Protein AF-A0A947C2H4-F1 (afdb_monomer_lite)

Radius of gyration: 16.02 Å; chains: 1; bounding b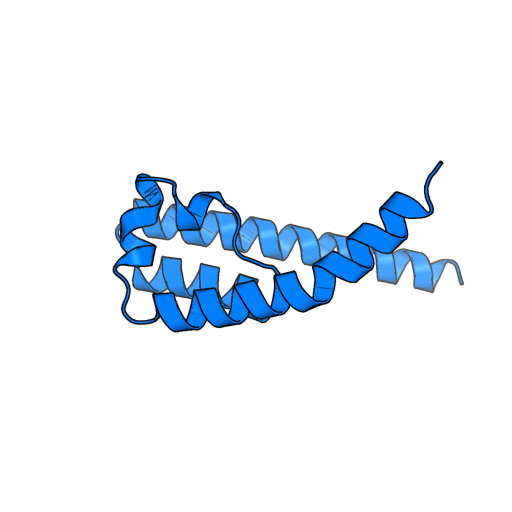ox: 42×31×43 Å

Foldseek 3Di:
DVVVVVVVVVVVVVVVVLLVVLQVQLVVCLVVVNNVSSVVSLLVNLVVLAADDPCCVDPPSNVSLVVDPCNVVNNVSRVVSCVVCVVVVVVVVVPPD

pLDDT: mean 87.15, std 9.96, range [51.5, 97.75]

Secondary structure (DSSP, 8-state):
-HHHHHHHHHHHHHHHHHHHHHHHHHHHHHTTT-HHHHHHHHHHHHTTT-PPPHHHHH-GGGHHHHHSTTHHHH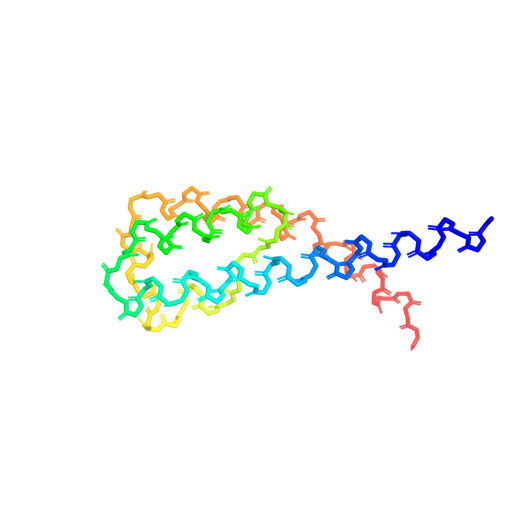HHHHHHHHHHHHHHHHHHHHS--

Sequence (97 aa):
LQELEVNLNKQIAEGFASIEHKASLGYLALLKDDIETAFTHLDSIVNRGIPLSRYYYWHWEAEPFRQHPKWPELVKKSDKIVAREKPVYLSLVAETP

Structure (mmCIF, N/CA/C/O backbone):
data_AF-A0A947C2H4-F1
#
_entry.id   AF-A0A947C2H4-F1
#
loop_
_atom_site.group_PDB
_atom_site.id
_atom_site.type_symbol
_atom_site.label_atom_id
_atom_site.label_alt_id
_atom_site.label_comp_id
_atom_site.label_asym_id
_atom_site.label_entity_id
_atom_site.label_seq_id
_atom_site.pdbx_PDB_ins_code
_atom_site.Cartn_x
_atom_site.Cartn_y
_atom_site.Cartn_z
_atom_site.occupancy
_atom_site.B_iso_or_equiv
_atom_site.auth_seq_id
_atom_site.auth_comp_id
_atom_site.auth_asym_id
_atom_site.auth_atom_id
_atom_site.pdbx_PDB_model_num
ATOM 1 N N . LEU A 1 1 ? 26.201 -18.535 -13.748 1.00 66.69 1 LEU A N 1
ATOM 2 C CA . LEU A 1 1 ? 25.243 -17.612 -14.405 1.00 66.69 1 LEU A CA 1
ATOM 3 C C . LEU A 1 1 ? 23.817 -18.166 -14.342 1.00 66.69 1 LEU A C 1
ATOM 5 O O . LEU A 1 1 ? 22.980 -17.496 -13.763 1.00 66.69 1 LEU A O 1
ATOM 9 N N . GLN A 1 2 ? 23.568 -19.408 -14.776 1.00 73.81 2 GLN A N 1
ATOM 10 C CA . GLN A 1 2 ? 22.247 -20.065 -14.689 1.00 73.81 2 GLN A CA 1
ATOM 11 C C . GLN A 1 2 ? 21.657 -20.164 -13.262 1.00 73.81 2 GLN A C 1
ATOM 13 O O . GLN A 1 2 ? 20.492 -19.850 -13.057 1.00 73.81 2 GLN A O 1
ATOM 18 N N . GLU A 1 3 ? 22.452 -20.526 -12.247 1.00 77.00 3 GLU A N 1
ATOM 19 C CA . GLU A 1 3 ? 21.973 -20.584 -10.847 1.00 77.00 3 GLU A CA 1
ATOM 20 C C . GLU A 1 3 ? 21.597 -19.211 -10.266 1.00 77.00 3 GLU A C 1
ATOM 22 O O . GLU A 1 3 ? 20.681 -19.104 -9.453 1.00 77.00 3 GLU A O 1
ATOM 27 N N . LEU A 1 4 ? 22.289 -18.151 -10.692 1.00 72.12 4 LEU A N 1
ATOM 28 C CA . LEU A 1 4 ? 22.005 -16.776 -10.273 1.00 72.12 4 LEU A CA 1
ATOM 29 C C . LEU A 1 4 ? 20.661 -16.298 -10.834 1.00 72.12 4 LEU A C 1
ATOM 31 O O . LEU A 1 4 ? 19.884 -15.676 -10.118 1.00 72.12 4 LEU A O 1
ATOM 35 N N . GLU A 1 5 ? 20.371 -16.644 -12.086 1.00 72.75 5 GLU A N 1
ATOM 36 C CA . GLU A 1 5 ? 19.113 -16.322 -12.758 1.00 72.75 5 GLU A CA 1
ATOM 37 C C . GLU A 1 5 ? 17.923 -17.081 -12.149 1.00 72.75 5 GLU A C 1
ATOM 39 O O . GLU A 1 5 ? 16.884 -16.487 -11.864 1.00 72.75 5 GLU A O 1
ATOM 44 N N . VAL A 1 6 ? 18.092 -18.374 -11.844 1.00 79.25 6 VAL A N 1
ATOM 45 C CA . VAL A 1 6 ? 17.070 -19.180 -11.151 1.00 79.25 6 VAL A CA 1
ATOM 46 C C . VAL A 1 6 ? 16.780 -18.628 -9.752 1.00 79.25 6 VAL A C 1
ATOM 48 O O . VAL A 1 6 ? 15.615 -18.495 -9.373 1.00 79.25 6 VAL A O 1
ATOM 51 N N . ASN A 1 7 ? 17.816 -18.261 -8.993 1.00 78.75 7 ASN A N 1
ATOM 52 C CA . ASN A 1 7 ? 17.643 -17.674 -7.664 1.00 78.75 7 ASN A CA 1
ATOM 53 C C . ASN A 1 7 ? 16.956 -16.306 -7.718 1.00 78.75 7 ASN A C 1
ATOM 55 O O . ASN A 1 7 ? 16.096 -16.031 -6.882 1.00 78.75 7 ASN A O 1
ATOM 59 N N . LEU A 1 8 ? 17.284 -15.473 -8.709 1.00 69.19 8 LEU A N 1
ATOM 60 C CA . LEU A 1 8 ? 16.633 -14.181 -8.905 1.00 69.19 8 LEU A CA 1
ATOM 61 C C . LEU A 1 8 ? 15.148 -14.352 -9.258 1.00 69.19 8 LEU A C 1
ATOM 63 O O . LEU A 1 8 ? 14.294 -13.741 -8.621 1.00 69.19 8 LEU A O 1
ATOM 67 N N . ASN A 1 9 ? 14.824 -15.240 -10.199 1.00 74.62 9 ASN A N 1
ATOM 68 C CA . ASN A 1 9 ? 13.442 -15.518 -10.596 1.00 74.62 9 ASN A CA 1
ATOM 69 C C . ASN A 1 9 ? 12.604 -16.076 -9.437 1.00 74.62 9 ASN A C 1
ATOM 71 O O . ASN A 1 9 ? 11.445 -15.696 -9.270 1.00 74.62 9 ASN A O 1
ATOM 75 N N . LYS A 1 10 ? 13.198 -16.930 -8.595 1.00 74.81 10 LYS A N 1
ATOM 76 C CA . LYS A 1 10 ? 12.548 -17.441 -7.384 1.00 74.81 10 LYS A CA 1
ATOM 77 C C . LYS A 1 10 ? 12.258 -16.324 -6.379 1.00 74.81 10 LYS A C 1
ATOM 79 O O . LYS A 1 10 ? 11.136 -16.232 -5.895 1.00 74.81 10 LYS A O 1
ATOM 84 N N . GLN A 1 11 ? 13.229 -15.450 -6.112 1.00 71.06 11 GLN A N 1
ATOM 85 C CA . GLN A 1 11 ? 13.040 -14.308 -5.210 1.00 71.06 11 GLN A CA 1
ATOM 86 C C . GLN A 1 11 ? 11.972 -13.336 -5.727 1.00 71.06 11 GLN A C 1
ATOM 88 O O . GLN A 1 11 ? 11.168 -12.829 -4.946 1.00 71.06 11 GLN A O 1
ATOM 93 N N . ILE A 1 12 ? 11.926 -13.111 -7.043 1.00 72.31 12 ILE A N 1
ATOM 94 C CA . ILE A 1 12 ? 10.891 -12.298 -7.689 1.00 72.31 12 ILE A CA 1
ATOM 95 C C . ILE A 1 12 ? 9.507 -12.937 -7.488 1.00 72.31 12 ILE A C 1
ATOM 97 O O . ILE A 1 12 ? 8.585 -12.263 -7.028 1.00 72.31 12 ILE A O 1
ATOM 101 N N . ALA A 1 13 ? 9.361 -14.236 -7.765 1.00 70.19 13 ALA A N 1
ATOM 102 C CA . ALA A 1 13 ? 8.097 -14.956 -7.604 1.00 70.19 13 ALA A CA 1
ATOM 103 C C . ALA A 1 13 ? 7.610 -14.985 -6.142 1.00 70.19 13 ALA A C 1
ATOM 105 O O . ALA A 1 13 ? 6.438 -14.722 -5.870 1.00 70.19 13 ALA A O 1
ATOM 106 N N . GLU A 1 14 ? 8.508 -15.245 -5.189 1.00 73.56 14 GLU A N 1
ATOM 107 C CA . GLU A 1 14 ? 8.207 -15.205 -3.751 1.00 73.56 14 GLU A CA 1
ATOM 108 C C . GLU A 1 14 ? 7.806 -13.795 -3.295 1.00 73.56 14 GLU A C 1
ATOM 110 O O . GLU A 1 14 ? 6.884 -13.631 -2.489 1.00 73.56 14 GLU A O 1
ATOM 115 N N . GLY A 1 15 ? 8.455 -12.770 -3.853 1.00 72.06 15 GLY A N 1
ATOM 116 C CA . GLY A 1 15 ? 8.089 -11.372 -3.668 1.00 72.06 15 GLY A CA 1
ATOM 117 C C . GLY A 1 15 ? 6.641 -11.107 -4.078 1.00 72.06 15 GLY A C 1
ATOM 118 O O . GLY A 1 15 ? 5.856 -10.650 -3.244 1.00 72.06 15 GLY A O 1
ATOM 119 N N . PHE A 1 16 ? 6.274 -11.452 -5.318 1.00 72.50 16 PHE A N 1
ATOM 120 C CA . PHE A 1 16 ? 4.918 -11.279 -5.858 1.00 72.50 16 PHE A CA 1
ATOM 121 C C . PHE A 1 16 ? 3.854 -12.024 -5.051 1.00 72.50 16 PHE A C 1
ATOM 123 O O . PHE A 1 16 ? 2.885 -11.405 -4.608 1.00 72.50 16 PHE A O 1
ATOM 130 N N . ALA A 1 17 ? 4.078 -13.304 -4.747 1.00 72.81 17 ALA A N 1
ATOM 131 C CA . ALA A 1 17 ? 3.150 -14.088 -3.933 1.00 72.81 17 ALA A CA 1
ATOM 132 C C . ALA A 1 17 ? 2.931 -13.460 -2.543 1.00 72.81 17 ALA A C 1
ATOM 134 O O . ALA A 1 17 ? 1.813 -13.410 -2.029 1.00 72.81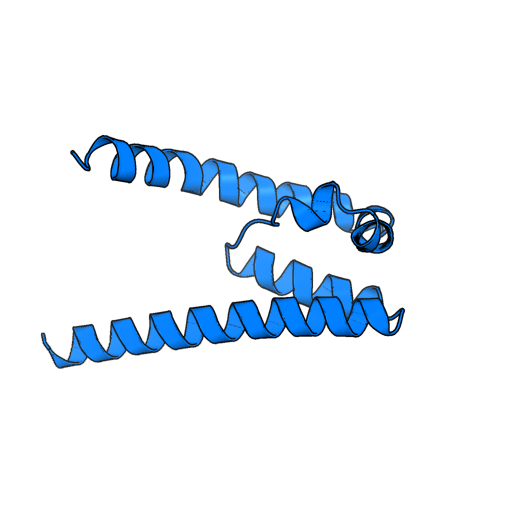 17 ALA A O 1
ATOM 135 N N . SER A 1 18 ? 3.988 -12.913 -1.933 1.00 79.50 18 SER A N 1
ATOM 136 C CA . SER A 1 18 ? 3.898 -12.252 -0.628 1.00 79.50 18 SER A CA 1
ATOM 137 C C . SER A 1 18 ? 3.085 -10.949 -0.667 1.00 79.50 18 SER A C 1
ATOM 139 O O . SER A 1 18 ? 2.470 -10.577 0.334 1.00 79.50 18 SER A O 1
ATOM 141 N N . ILE A 1 19 ? 3.074 -10.244 -1.798 1.00 79.25 19 ILE A N 1
ATOM 142 C CA . ILE A 1 19 ? 2.314 -9.002 -1.994 1.00 79.25 19 ILE A CA 1
ATOM 143 C C . ILE A 1 19 ? 0.829 -9.315 -2.161 1.00 79.25 19 ILE A C 1
ATOM 145 O O . ILE A 1 19 ? 0.003 -8.745 -1.448 1.00 79.25 19 ILE A O 1
ATOM 149 N N . GLU A 1 20 ? 0.498 -10.248 -3.055 1.00 77.81 20 GLU A N 1
ATOM 150 C CA . GLU A 1 20 ? -0.880 -10.692 -3.299 1.00 77.81 20 GLU A CA 1
ATOM 151 C C . GLU A 1 20 ? -1.516 -11.256 -2.028 1.00 77.81 20 GLU A C 1
ATOM 153 O O . GLU A 1 20 ? -2.660 -10.937 -1.691 1.00 77.81 20 GLU A O 1
ATOM 158 N N . HIS A 1 21 ? -0.740 -12.026 -1.261 1.00 79.31 21 HIS A N 1
ATOM 159 C CA . HIS A 1 21 ? -1.169 -12.536 0.031 1.00 79.31 21 HIS A CA 1
ATOM 160 C C . HIS A 1 21 ? -1.512 -11.404 1.006 1.00 79.31 21 HIS A C 1
ATOM 162 O O . HIS A 1 21 ? -2.574 -11.424 1.622 1.00 79.31 21 HIS A O 1
ATOM 168 N N . LYS A 1 22 ? -0.665 -10.371 1.119 1.00 81.50 22 LYS A N 1
ATOM 169 C CA . LYS A 1 22 ? -0.944 -9.223 1.999 1.00 81.50 22 LYS A CA 1
ATOM 170 C C . LYS A 1 22 ? -2.150 -8.410 1.546 1.00 81.50 22 LYS A C 1
ATOM 172 O O . LYS A 1 22 ? -2.914 -7.970 2.399 1.00 81.50 22 LYS A O 1
ATOM 177 N N . ALA A 1 23 ? -2.342 -8.229 0.241 1.00 81.19 23 ALA A N 1
ATOM 178 C CA . ALA A 1 23 ? -3.507 -7.515 -0.276 1.00 81.19 23 ALA A CA 1
ATOM 179 C C . ALA A 1 23 ? -4.795 -8.277 0.069 1.00 81.19 23 ALA A C 1
ATOM 181 O O . ALA A 1 23 ? -5.762 -7.682 0.545 1.00 81.19 23 ALA A O 1
ATOM 182 N N . SER A 1 24 ? -4.757 -9.606 -0.072 1.00 84.12 24 SER A N 1
ATOM 183 C CA . SER A 1 24 ? -5.856 -10.503 0.294 1.00 84.12 24 SER A CA 1
ATOM 184 C C . SER A 1 24 ? -6.144 -10.478 1.797 1.00 84.12 24 SER A C 1
ATOM 186 O O . SER A 1 24 ? -7.298 -10.350 2.191 1.00 84.12 24 SER A O 1
ATOM 188 N N . LEU A 1 25 ? -5.114 -10.534 2.649 1.00 86.31 25 LEU A N 1
ATOM 189 C CA . LEU A 1 25 ? -5.277 -10.426 4.104 1.00 86.31 25 LEU A CA 1
ATOM 190 C C . LEU A 1 25 ? -5.849 -9.069 4.525 1.00 86.31 25 LEU A C 1
ATOM 192 O O . LEU A 1 25 ? -6.731 -9.020 5.377 1.00 86.31 25 LEU A O 1
ATOM 196 N N . GLY A 1 26 ? -5.396 -7.977 3.902 1.00 87.31 26 GLY A N 1
ATOM 197 C CA . GLY A 1 26 ? -5.944 -6.645 4.148 1.00 87.31 26 GLY A CA 1
ATOM 198 C C . GLY A 1 26 ? -7.430 -6.551 3.798 1.00 87.31 26 GLY A C 1
ATOM 199 O O . GLY A 1 26 ? -8.213 -6.010 4.573 1.00 87.31 26 GLY A O 1
ATOM 200 N N . TYR A 1 27 ? -7.838 -7.132 2.667 1.00 85.38 27 TYR A N 1
ATOM 201 C CA . TYR A 1 27 ? -9.247 -7.198 2.273 1.00 85.38 27 TYR A CA 1
ATOM 202 C C . TYR A 1 27 ? -10.078 -8.092 3.206 1.00 85.38 27 TYR A C 1
ATOM 204 O O . TYR A 1 27 ? -11.166 -7.706 3.618 1.00 85.38 27 TYR A O 1
ATOM 212 N N . LEU A 1 28 ? -9.561 -9.257 3.607 1.00 89.25 28 LEU A N 1
ATOM 213 C CA . LEU A 1 28 ? -10.245 -10.143 4.555 1.00 89.25 28 LEU A CA 1
ATOM 214 C C . LEU A 1 28 ? -10.426 -9.496 5.934 1.00 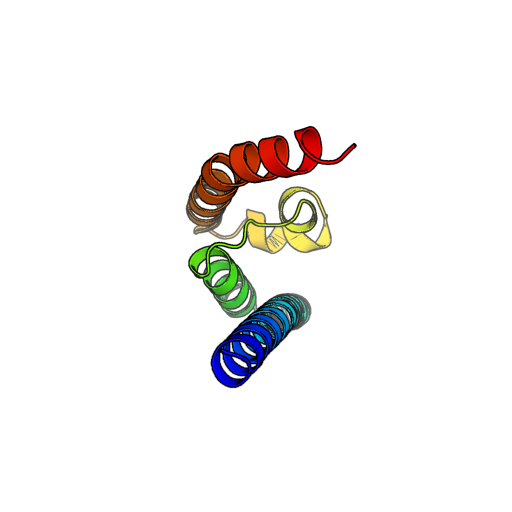89.25 28 LEU A C 1
ATOM 216 O O . LEU A 1 28 ? -11.485 -9.654 6.535 1.00 89.25 28 LEU A O 1
ATOM 220 N N . ALA A 1 29 ? -9.422 -8.766 6.425 1.00 91.50 29 ALA A N 1
ATOM 221 C CA . ALA A 1 29 ? -9.524 -8.010 7.671 1.00 91.50 29 ALA A CA 1
ATOM 222 C C . ALA A 1 29 ? -10.586 -6.904 7.569 1.00 91.50 29 ALA A C 1
ATOM 224 O O . ALA A 1 29 ? -11.413 -6.769 8.468 1.00 91.50 29 ALA A O 1
ATOM 225 N N . LEU A 1 30 ? -10.646 -6.199 6.432 1.00 89.12 30 LEU A N 1
ATOM 226 C CA . LEU A 1 30 ? -11.697 -5.217 6.155 1.00 89.12 30 LEU A CA 1
ATOM 227 C C . LEU A 1 30 ? -13.097 -5.855 6.184 1.00 89.12 30 LEU A C 1
ATOM 229 O O . LEU A 1 30 ? -13.997 -5.307 6.806 1.00 89.12 30 LEU A O 1
ATOM 233 N N . LEU A 1 31 ? -13.273 -7.038 5.584 1.00 89.19 31 LEU A N 1
ATOM 234 C CA . LEU A 1 31 ? -14.539 -7.791 5.621 1.00 89.19 31 LEU A CA 1
ATOM 235 C C . LEU A 1 31 ? -14.938 -8.273 7.028 1.00 89.19 31 LEU A C 1
ATOM 237 O O . LEU A 1 31 ? -16.070 -8.711 7.232 1.00 89.19 31 LEU A O 1
ATOM 241 N N . LYS A 1 32 ? -14.006 -8.256 7.983 1.00 93.25 32 LYS A N 1
ATOM 242 C CA . LYS A 1 32 ? -14.233 -8.580 9.397 1.00 93.25 32 LYS A CA 1
ATOM 243 C C . LYS A 1 32 ? -14.364 -7.332 10.272 1.00 93.25 32 LYS A C 1
ATOM 245 O O . LYS A 1 32 ? -14.333 -7.469 11.491 1.00 93.25 32 LYS A O 1
ATOM 250 N N . ASP A 1 33 ? -14.483 -6.153 9.659 1.00 91.75 33 ASP A N 1
ATOM 251 C CA . ASP A 1 33 ? -14.484 -4.843 10.318 1.00 91.75 33 ASP A CA 1
ATOM 252 C C . ASP A 1 33 ? -13.215 -4.560 11.152 1.00 91.75 33 ASP A C 1
ATOM 254 O O . ASP A 1 33 ? -13.188 -3.656 11.987 1.00 91.75 33 ASP A O 1
ATOM 258 N N . ASP A 1 34 ? -12.122 -5.291 10.902 1.00 95.88 34 ASP A N 1
ATOM 259 C CA . ASP A 1 34 ? -10.819 -5.058 11.527 1.00 95.88 34 ASP A CA 1
ATOM 260 C C . ASP A 1 34 ? -9.992 -4.088 10.673 1.00 95.88 34 ASP A C 1
ATOM 262 O O . ASP A 1 34 ? -9.081 -4.464 9.923 1.00 95.88 34 ASP A O 1
ATOM 266 N N . ILE A 1 35 ? -10.353 -2.806 10.765 1.00 95.56 35 ILE A N 1
ATOM 267 C CA . ILE A 1 35 ? -9.727 -1.749 9.968 1.00 95.56 35 ILE A CA 1
ATOM 268 C C . ILE A 1 35 ? -8.247 -1.537 10.311 1.00 95.56 35 ILE A C 1
ATOM 270 O O . ILE A 1 35 ? -7.458 -1.226 9.422 1.00 95.56 35 ILE A O 1
ATOM 274 N N . GLU A 1 36 ? -7.839 -1.748 11.562 1.00 96.06 36 GLU A N 1
ATOM 275 C CA . GLU A 1 36 ? -6.449 -1.559 11.996 1.00 96.06 36 GLU A CA 1
ATOM 276 C C . GLU A 1 36 ? -5.533 -2.633 11.395 1.00 96.06 36 GLU A C 1
ATOM 278 O O . GLU A 1 36 ? -4.466 -2.327 10.842 1.00 96.06 36 GLU A O 1
ATOM 283 N N . THR A 1 37 ? -5.966 -3.898 11.419 1.00 95.19 37 THR A N 1
ATOM 284 C CA . THR A 1 37 ? -5.240 -4.992 10.760 1.00 95.19 37 THR A CA 1
ATOM 285 C C . THR A 1 37 ? -5.248 -4.816 9.246 1.00 95.19 37 THR A C 1
ATOM 287 O O . THR A 1 37 ? -4.205 -4.960 8.597 1.00 95.19 37 THR A O 1
ATOM 290 N N . ALA A 1 38 ? -6.390 -4.431 8.668 1.00 94.38 38 ALA A N 1
ATOM 291 C CA . ALA A 1 38 ? -6.496 -4.149 7.242 1.00 94.38 38 ALA A CA 1
ATOM 292 C C . ALA A 1 38 ? -5.501 -3.057 6.814 1.00 94.38 38 ALA A C 1
ATOM 294 O O . ALA A 1 38 ? -4.767 -3.218 5.832 1.00 94.38 38 ALA A O 1
ATOM 295 N N . PHE A 1 39 ? -5.427 -1.966 7.583 1.00 95.62 39 PHE A N 1
ATOM 296 C CA . PHE A 1 39 ? -4.514 -0.856 7.330 1.00 95.62 39 PHE A CA 1
ATOM 297 C C . PHE A 1 39 ? -3.053 -1.282 7.496 1.00 95.62 39 PHE A C 1
ATOM 299 O O . PHE A 1 39 ? -2.207 -0.904 6.690 1.00 95.62 39 PHE A O 1
ATOM 306 N N . THR A 1 40 ? -2.751 -2.119 8.490 1.00 95.94 40 THR A N 1
ATOM 307 C CA . THR A 1 40 ? -1.405 -2.674 8.710 1.00 95.94 40 THR A CA 1
ATOM 308 C C . THR A 1 40 ? -0.922 -3.485 7.505 1.00 95.94 40 THR A C 1
ATOM 310 O O . THR A 1 40 ? 0.223 -3.335 7.066 1.00 95.94 40 THR A O 1
ATOM 313 N N . HIS A 1 41 ? -1.788 -4.315 6.917 1.00 93.69 41 HIS A N 1
ATOM 314 C CA . HIS A 1 41 ? -1.454 -5.044 5.693 1.00 93.69 41 HIS A CA 1
ATOM 315 C C . HIS A 1 41 ? -1.206 -4.104 4.511 1.00 93.69 41 HIS A C 1
ATOM 317 O O . HIS A 1 41 ? -0.239 -4.302 3.768 1.00 93.69 41 HIS A O 1
ATOM 323 N N . LEU A 1 42 ? -2.024 -3.059 4.377 1.00 93.56 42 LEU A N 1
ATOM 324 C CA . LEU A 1 42 ? -1.900 -2.072 3.311 1.00 93.56 42 LEU A CA 1
ATOM 325 C C . LEU A 1 42 ? -0.618 -1.226 3.434 1.00 93.56 42 LEU A C 1
ATOM 327 O O . LEU A 1 42 ? 0.128 -1.102 2.463 1.00 93.56 42 LEU A O 1
ATOM 331 N N . ASP A 1 43 ? -0.293 -0.719 4.627 1.00 95.12 43 ASP A N 1
ATOM 332 C CA . ASP A 1 43 ? 0.962 0.006 4.893 1.00 95.12 43 ASP A CA 1
ATOM 333 C C . ASP A 1 43 ? 2.184 -0.884 4.655 1.00 95.12 43 ASP A C 1
ATOM 335 O O . ASP A 1 43 ? 3.186 -0.442 4.095 1.00 95.12 43 ASP A O 1
ATOM 339 N N . SER A 1 44 ? 2.091 -2.178 4.969 1.00 94.38 44 SER A N 1
ATOM 340 C CA . SER A 1 44 ? 3.174 -3.119 4.694 1.00 94.38 44 SER A CA 1
ATOM 341 C C . SER A 1 44 ? 3.450 -3.324 3.198 1.00 94.38 44 SER A C 1
ATOM 343 O O . SER A 1 44 ? 4.606 -3.531 2.824 1.00 94.38 44 SER A O 1
ATOM 345 N N . ILE A 1 45 ? 2.425 -3.258 2.343 1.00 92.50 45 ILE A N 1
ATOM 346 C CA . ILE A 1 45 ? 2.582 -3.295 0.879 1.00 92.50 45 ILE A CA 1
ATOM 347 C C . ILE A 1 45 ? 3.282 -2.023 0.397 1.00 92.50 45 ILE A C 1
ATOM 349 O O . ILE A 1 45 ? 4.269 -2.102 -0.335 1.00 92.50 45 ILE A O 1
ATOM 353 N N . VAL A 1 46 ? 2.840 -0.858 0.873 1.00 94.44 46 VAL A N 1
ATOM 354 C CA . VAL A 1 46 ? 3.437 0.431 0.494 1.00 94.44 46 VAL A CA 1
ATOM 355 C C . VAL A 1 46 ? 4.889 0.540 0.962 1.00 94.44 46 VAL A C 1
ATOM 357 O O . VAL A 1 46 ? 5.756 0.947 0.190 1.00 94.44 46 VAL A O 1
ATOM 360 N N . ASN A 1 47 ? 5.213 0.075 2.171 1.00 93.25 47 ASN A N 1
ATOM 361 C CA . ASN A 1 47 ? 6.591 0.033 2.675 1.00 93.25 47 ASN A CA 1
ATOM 362 C C . ASN A 1 47 ? 7.507 -0.915 1.877 1.00 93.25 47 ASN A C 1
ATOM 364 O O . ASN A 1 47 ? 8.727 -0.797 1.961 1.00 93.25 47 ASN A O 1
ATOM 368 N N . ARG A 1 48 ? 6.945 -1.830 1.075 1.00 90.56 48 ARG A N 1
ATOM 369 C CA . ARG A 1 48 ? 7.695 -2.672 0.126 1.00 90.56 48 ARG A CA 1
ATOM 370 C C . ARG A 1 48 ? 7.884 -2.026 -1.247 1.00 90.56 48 ARG A C 1
ATOM 372 O O . ARG A 1 48 ? 8.411 -2.668 -2.147 1.00 90.56 48 ARG A O 1
ATOM 379 N N . GLY A 1 49 ? 7.493 -0.762 -1.405 1.00 90.94 49 GLY A N 1
ATOM 380 C CA . GLY A 1 49 ? 7.683 -0.015 -2.644 1.00 90.94 49 GLY A CA 1
ATOM 381 C C . GLY A 1 49 ? 6.586 -0.249 -3.675 1.00 90.94 49 GLY A C 1
ATOM 382 O O . GLY A 1 49 ? 6.830 -0.047 -4.858 1.00 90.94 49 GLY A O 1
ATOM 383 N N . ILE A 1 50 ? 5.390 -0.652 -3.244 1.00 90.88 50 ILE A N 1
ATOM 384 C CA . ILE A 1 50 ? 4.260 -0.909 -4.140 1.00 90.88 50 ILE A CA 1
ATOM 385 C C . ILE A 1 50 ? 3.204 0.160 -3.910 1.00 90.88 50 ILE A C 1
ATOM 387 O O . ILE A 1 50 ? 2.733 0.311 -2.781 1.00 90.88 50 ILE A O 1
ATOM 391 N N . PRO A 1 51 ? 2.830 0.925 -4.944 1.00 93.88 51 PRO A N 1
AT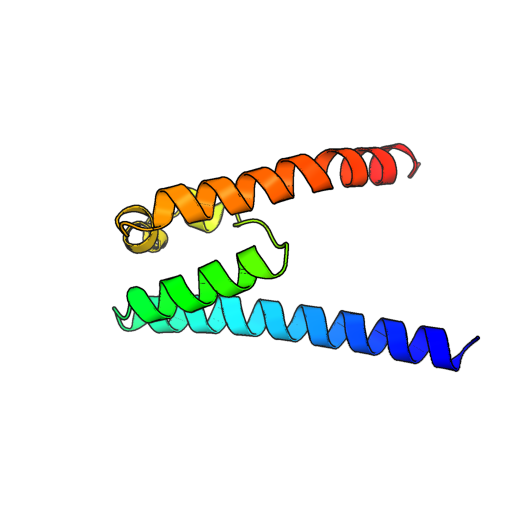OM 392 C CA . PRO A 1 51 ? 1.855 1.980 -4.773 1.00 93.88 51 PRO A CA 1
ATOM 393 C C . PRO A 1 51 ? 0.460 1.390 -4.550 1.00 93.88 51 PRO A C 1
ATOM 395 O O . PRO A 1 51 ? 0.134 0.289 -4.999 1.00 93.88 51 PRO A O 1
ATOM 398 N N . LEU A 1 52 ? -0.387 2.158 -3.876 1.00 92.50 52 LEU A N 1
ATOM 399 C CA . LEU A 1 52 ? -1.804 1.855 -3.755 1.00 92.50 52 LEU A CA 1
ATOM 400 C C . LEU A 1 52 ? -2.448 1.804 -5.143 1.00 92.50 52 LEU A C 1
ATOM 402 O O . LEU A 1 52 ? -2.217 2.663 -5.997 1.00 92.50 52 LEU A O 1
ATOM 406 N N . SER A 1 53 ? -3.312 0.816 -5.353 1.00 89.81 53 SER A N 1
ATOM 407 C CA . SER A 1 53 ? -4.122 0.740 -6.564 1.00 89.81 53 SER A CA 1
ATOM 408 C C . SER A 1 53 ? -5.266 1.758 -6.531 1.00 89.81 53 SER A C 1
ATOM 410 O O . SER A 1 53 ? -5.715 2.196 -5.468 1.00 89.81 53 SER A O 1
ATOM 412 N N . ARG A 1 54 ? -5.808 2.085 -7.712 1.00 89.31 54 ARG A N 1
ATOM 413 C CA . ARG A 1 54 ? -6.966 2.984 -7.873 1.00 89.31 54 ARG A CA 1
ATOM 414 C C . ARG A 1 54 ? -8.174 2.566 -7.021 1.00 89.31 54 ARG A C 1
ATOM 416 O O . ARG A 1 54 ? -8.951 3.431 -6.621 1.00 89.31 54 ARG A O 1
ATOM 423 N N . TYR A 1 55 ? -8.310 1.271 -6.734 1.00 88.75 55 TYR A N 1
ATOM 424 C CA . TYR A 1 55 ? -9.358 0.720 -5.876 1.00 88.75 55 TYR A CA 1
ATOM 425 C C . TYR A 1 55 ? -9.415 1.432 -4.516 1.00 88.75 55 TYR A C 1
ATOM 427 O O . TYR A 1 55 ? -10.471 1.924 -4.131 1.00 88.75 55 TYR A O 1
ATOM 435 N N . TYR A 1 56 ? -8.279 1.590 -3.832 1.00 90.06 56 TYR A N 1
ATOM 436 C CA . TYR A 1 56 ? -8.262 2.140 -2.472 1.00 90.06 56 TYR A CA 1
ATOM 437 C C . TYR A 1 56 ? -8.636 3.630 -2.408 1.00 90.06 56 TYR A C 1
ATOM 439 O O . TYR A 1 56 ? -9.151 4.105 -1.397 1.00 90.06 56 TYR A O 1
ATOM 447 N N . TYR A 1 57 ? -8.440 4.368 -3.502 1.00 89.38 57 TYR A N 1
ATOM 448 C CA . TYR A 1 57 ? -8.764 5.794 -3.566 1.00 89.38 57 TYR A CA 1
ATOM 449 C C . TYR A 1 57 ? -10.249 6.070 -3.814 1.00 89.38 57 TYR A C 1
ATOM 451 O O . TYR A 1 57 ? -10.762 7.067 -3.318 1.00 89.38 57 TYR A O 1
ATOM 459 N N . TRP A 1 58 ? -10.933 5.218 -4.584 1.00 90.25 58 TRP A N 1
ATOM 460 C CA . TRP A 1 58 ? -12.247 5.571 -5.143 1.00 90.25 58 TRP A CA 1
ATOM 461 C C . TRP A 1 58 ? -13.325 4.510 -4.959 1.00 90.25 58 TRP A C 1
ATOM 463 O O . TRP A 1 58 ? -14.503 4.824 -5.107 1.00 90.25 58 TRP A O 1
ATOM 473 N N . HIS A 1 59 ? -12.962 3.261 -4.659 1.00 92.00 59 HIS A N 1
ATOM 474 C CA . HIS A 1 59 ? -13.968 2.231 -4.443 1.00 92.00 59 HIS A CA 1
ATOM 475 C C . HIS A 1 59 ? -14.686 2.477 -3.116 1.00 92.00 59 HIS A C 1
ATOM 477 O O . HIS A 1 59 ? -14.059 2.826 -2.108 1.00 92.00 59 HIS A O 1
ATOM 483 N N . TRP A 1 60 ? -16.006 2.307 -3.118 1.00 91.56 60 TRP A N 1
ATOM 484 C CA . TRP A 1 60 ? -16.850 2.573 -1.956 1.00 91.56 60 TRP A CA 1
ATOM 485 C C . TRP A 1 60 ? -16.529 1.618 -0.795 1.00 91.56 60 TRP A C 1
ATOM 487 O O . TRP A 1 60 ? -16.445 2.064 0.341 1.00 91.56 60 TRP A O 1
ATOM 497 N N . GLU A 1 61 ? -16.208 0.350 -1.075 1.00 89.31 61 GLU A N 1
ATOM 498 C CA . GLU A 1 61 ? -15.790 -0.632 -0.052 1.00 89.31 61 GLU A CA 1
ATOM 499 C C . GLU A 1 61 ? -14.479 -0.249 0.650 1.00 89.31 61 GLU A C 1
ATOM 501 O O . GLU A 1 61 ? -14.213 -0.694 1.760 1.00 89.31 61 GLU A O 1
ATOM 506 N N . ALA A 1 62 ? -13.650 0.588 0.019 1.00 89.38 62 ALA A N 1
ATOM 507 C CA . ALA A 1 62 ? -12.402 1.070 0.600 1.00 89.38 62 ALA A CA 1
ATOM 508 C C . ALA A 1 62 ? -12.574 2.363 1.421 1.00 89.38 62 ALA A C 1
ATOM 510 O O . ALA A 1 62 ? -11.585 2.910 1.906 1.00 89.38 62 ALA A O 1
ATOM 511 N N . GLU A 1 63 ? -13.803 2.862 1.588 1.00 93.88 63 GLU A N 1
ATOM 512 C CA . GLU A 1 63 ? -14.091 4.054 2.395 1.00 93.88 63 GLU A CA 1
ATOM 513 C C . GLU A 1 63 ? -13.538 3.984 3.828 1.00 93.88 63 GLU A C 1
ATOM 515 O O . GLU A 1 63 ? -12.931 4.971 4.251 1.00 93.88 63 GLU A O 1
ATOM 520 N N . PRO A 1 64 ? -13.603 2.843 4.546 1.00 93.69 64 PRO A N 1
ATOM 521 C CA . PRO A 1 64 ? -13.024 2.748 5.886 1.00 93.69 64 PRO A CA 1
ATOM 522 C C . PRO A 1 64 ? -11.526 3.083 5.934 1.00 93.69 64 PRO A C 1
ATOM 524 O O . PRO A 1 64 ? -11.061 3.698 6.892 1.00 93.69 64 PRO A O 1
ATOM 527 N N . PHE A 1 65 ? -10.759 2.766 4.881 1.00 92.44 65 PHE A N 1
ATOM 528 C CA . PHE A 1 65 ? -9.346 3.149 4.815 1.00 92.44 65 PHE A CA 1
ATOM 529 C C . PHE A 1 65 ? -9.165 4.659 4.735 1.00 92.44 65 PHE A C 1
ATOM 531 O O . PHE A 1 65 ? -8.252 5.185 5.359 1.00 92.44 65 PHE A O 1
ATOM 538 N N . ARG A 1 66 ? -10.023 5.361 3.989 1.00 94.19 66 ARG A N 1
ATOM 539 C CA . ARG A 1 66 ? -9.925 6.815 3.791 1.00 94.19 66 ARG A CA 1
ATOM 540 C C . ARG A 1 66 ? -10.275 7.613 5.041 1.00 94.19 66 ARG A C 1
ATOM 542 O O . ARG A 1 66 ? -9.805 8.736 5.197 1.00 94.19 66 ARG A O 1
ATOM 549 N N . GLN A 1 67 ? -11.058 7.015 5.931 1.00 95.19 67 GLN A N 1
ATOM 550 C CA . GLN A 1 67 ? -11.417 7.581 7.230 1.00 95.19 67 GLN A CA 1
ATOM 551 C C . GLN A 1 67 ? -10.355 7.310 8.305 1.00 95.19 67 GLN A C 1
ATOM 553 O O . GLN A 1 67 ? -10.363 7.943 9.361 1.00 95.19 67 GLN A O 1
ATOM 558 N N . HIS A 1 68 ? -9.415 6.399 8.044 1.00 96.19 68 HIS A N 1
ATOM 559 C CA . HIS A 1 68 ? -8.356 6.059 8.983 1.00 96.19 68 HIS A CA 1
ATOM 560 C C . HIS A 1 68 ? -7.367 7.233 9.164 1.00 96.19 68 HIS A C 1
ATOM 562 O O . HIS A 1 68 ? -6.888 7.793 8.173 1.00 96.19 68 HIS A O 1
ATOM 568 N N . PRO A 1 69 ? -6.955 7.592 10.397 1.00 97.62 69 PRO A N 1
ATOM 569 C CA . PRO A 1 69 ? -6.135 8.784 10.656 1.00 97.62 69 PRO A CA 1
ATOM 570 C C . PRO A 1 69 ? -4.757 8.753 9.978 1.00 97.62 69 PRO A C 1
ATOM 572 O O . PRO A 1 69 ? -4.179 9.799 9.690 1.00 97.62 69 PRO A O 1
ATOM 575 N N . LYS A 1 70 ? -4.227 7.557 9.692 1.00 96.88 70 LYS A N 1
ATOM 576 C CA . LYS A 1 70 ? -2.944 7.379 8.985 1.00 96.88 70 LYS A CA 1
ATOM 577 C C . LYS A 1 70 ? -3.067 7.405 7.457 1.00 96.88 70 LYS A C 1
ATOM 579 O O . LYS A 1 70 ? -2.048 7.352 6.768 1.00 96.88 70 LYS A O 1
ATOM 584 N N . TRP A 1 71 ? -4.279 7.486 6.906 1.00 96.62 71 TRP A N 1
ATOM 585 C CA . TRP A 1 71 ? -4.509 7.484 5.460 1.00 96.62 71 TRP A CA 1
ATOM 586 C C . TRP A 1 71 ? -3.713 8.555 4.697 1.00 96.62 71 TRP A C 1
ATOM 588 O O . TRP A 1 71 ? -3.062 8.199 3.711 1.00 96.62 71 TRP A O 1
ATOM 598 N N . PRO A 1 72 ? -3.651 9.829 5.145 1.00 97.50 72 PRO A N 1
ATOM 599 C CA . PRO A 1 72 ? -2.902 10.857 4.419 1.00 97.50 72 PRO A CA 1
ATOM 600 C C . PRO A 1 72 ? -1.405 10.544 4.299 1.00 97.50 72 PRO A C 1
ATOM 602 O O . PRO A 1 72 ? -0.782 10.824 3.274 1.00 97.50 72 PRO A O 1
ATOM 605 N N . GLU A 1 73 ? -0.814 9.942 5.334 1.00 97.25 73 GLU A N 1
ATOM 606 C CA . GLU A 1 73 ? 0.596 9.553 5.320 1.00 97.25 73 GLU A CA 1
ATOM 607 C C . GLU A 1 73 ? 0.842 8.392 4.349 1.00 97.25 73 GLU A C 1
ATOM 609 O O . GLU A 1 73 ? 1.793 8.428 3.564 1.00 97.25 73 GLU A O 1
ATOM 614 N N . LEU A 1 74 ? -0.038 7.389 4.367 1.00 96.50 74 LEU A N 1
ATOM 615 C CA . LEU A 1 74 ? 0.039 6.233 3.482 1.00 96.50 74 LEU A CA 1
ATOM 616 C C . LEU A 1 74 ? -0.072 6.638 2.005 1.00 96.50 74 LEU A C 1
ATOM 618 O O . LEU A 1 74 ? 0.745 6.211 1.187 1.00 96.50 74 LEU A O 1
ATOM 622 N N . VAL A 1 75 ? -1.019 7.523 1.675 1.00 96.88 75 VAL A N 1
ATOM 623 C CA . VAL A 1 75 ? -1.156 8.100 0.328 1.00 96.88 75 VAL A CA 1
ATOM 624 C C . VAL A 1 75 ? 0.118 8.835 -0.075 1.00 96.88 75 VAL A C 1
ATOM 626 O O . VAL A 1 75 ? 0.664 8.573 -1.142 1.00 96.88 75 VAL A O 1
ATOM 629 N N . LYS A 1 76 ? 0.677 9.674 0.805 1.00 97.75 76 LYS A N 1
ATOM 630 C CA . LYS A 1 76 ? 1.928 10.392 0.522 1.00 97.75 76 LYS A CA 1
ATOM 631 C C . LYS A 1 76 ? 3.100 9.445 0.235 1.00 97.75 76 LYS A C 1
ATOM 633 O O . LYS A 1 76 ? 3.949 9.765 -0.599 1.00 97.75 76 LYS A O 1
ATOM 638 N N . LYS A 1 77 ? 3.188 8.300 0.922 1.00 97.50 77 LYS A N 1
ATOM 639 C CA . LYS A 1 77 ? 4.196 7.262 0.636 1.00 97.50 77 LYS A CA 1
ATOM 640 C C . LYS A 1 77 ? 3.946 6.610 -0.728 1.00 97.50 77 LYS A C 1
ATOM 642 O O . LYS A 1 77 ? 4.877 6.514 -1.522 1.00 97.50 77 LYS A O 1
ATOM 647 N N . SER A 1 78 ? 2.701 6.227 -1.008 1.00 96.69 78 SER A N 1
ATOM 648 C CA . SER A 1 78 ? 2.273 5.661 -2.294 1.00 96.69 78 SER A CA 1
ATOM 649 C C . SER A 1 78 ? 2.603 6.583 -3.471 1.00 96.69 78 SER A C 1
ATOM 651 O O . SER A 1 78 ? 3.248 6.168 -4.432 1.00 96.69 78 SER A O 1
ATOM 653 N N . ASP A 1 79 ? 2.260 7.864 -3.367 1.00 96.31 79 ASP A N 1
ATOM 654 C CA . ASP A 1 79 ? 2.469 8.839 -4.439 1.00 96.31 79 ASP A CA 1
ATOM 655 C C . ASP A 1 79 ? 3.959 9.058 -4.732 1.00 96.31 79 ASP A C 1
ATOM 657 O O . ASP A 1 79 ? 4.351 9.217 -5.888 1.00 96.31 79 ASP A O 1
ATOM 661 N N . LYS A 1 80 ? 4.821 8.999 -3.705 1.00 97.12 80 LYS A N 1
ATOM 662 C CA . LYS A 1 80 ? 6.282 9.031 -3.891 1.00 97.12 80 LYS A CA 1
ATOM 663 C C . LYS A 1 80 ? 6.792 7.829 -4.681 1.00 97.12 80 LYS A C 1
ATOM 665 O O . LYS A 1 80 ? 7.713 7.989 -5.479 1.00 97.12 80 LYS A O 1
ATOM 670 N N . ILE A 1 81 ? 6.215 6.647 -4.461 1.00 95.44 81 ILE A N 1
ATOM 671 C CA . ILE A 1 81 ? 6.548 5.447 -5.236 1.00 95.44 81 ILE A CA 1
ATOM 672 C C . ILE A 1 81 ? 6.142 5.676 -6.691 1.00 95.44 81 ILE A C 1
ATOM 674 O O . ILE A 1 81 ? 6.989 5.577 -7.570 1.00 95.44 81 ILE A O 1
ATOM 678 N N . VAL A 1 82 ? 4.899 6.090 -6.955 1.00 93.19 82 VAL A N 1
ATOM 679 C CA . VAL A 1 82 ? 4.436 6.375 -8.326 1.00 93.19 82 VAL A CA 1
ATOM 680 C C . VAL A 1 82 ? 5.321 7.414 -9.015 1.00 93.19 82 VAL A C 1
ATOM 682 O O . VAL A 1 82 ? 5.721 7.210 -10.157 1.00 93.19 82 VAL A O 1
ATOM 685 N N . ALA A 1 83 ? 5.660 8.511 -8.335 1.00 95.00 83 ALA A N 1
ATOM 686 C CA . ALA A 1 83 ? 6.507 9.562 -8.893 1.00 95.00 83 ALA A CA 1
ATOM 687 C C . ALA A 1 83 ? 7.911 9.059 -9.271 1.00 95.00 83 ALA A C 1
ATOM 689 O O . ALA A 1 83 ? 8.486 9.544 -10.244 1.00 95.00 83 ALA A O 1
ATOM 690 N N . ARG A 1 84 ? 8.445 8.083 -8.527 1.00 94.12 84 ARG A N 1
ATOM 691 C CA . ARG A 1 84 ? 9.744 7.457 -8.801 1.00 94.12 84 ARG A CA 1
ATOM 692 C C . ARG A 1 84 ? 9.673 6.426 -9.929 1.00 94.12 84 ARG A C 1
ATOM 694 O O . ARG A 1 84 ? 10.534 6.438 -10.798 1.00 94.12 84 ARG A O 1
ATOM 701 N N . GLU A 1 85 ? 8.665 5.555 -9.920 1.00 91.56 85 GLU A N 1
ATOM 702 C CA . GLU A 1 85 ? 8.578 4.417 -10.850 1.00 91.56 85 GLU A CA 1
ATOM 703 C C . GLU A 1 85 ? 7.965 4.796 -12.210 1.00 91.56 85 GLU A C 1
ATOM 705 O O . GLU A 1 85 ? 8.324 4.228 -13.241 1.00 91.56 85 GLU A O 1
ATOM 710 N N . LYS A 1 86 ? 7.047 5.773 -12.256 1.00 90.06 86 LYS A N 1
ATOM 711 C CA . LYS A 1 86 ? 6.336 6.151 -13.491 1.00 90.06 86 LYS A CA 1
ATOM 712 C C . LYS A 1 86 ? 7.277 6.574 -14.630 1.00 90.06 86 LYS A C 1
ATOM 714 O O . LYS A 1 86 ? 7.045 6.112 -15.745 1.00 90.06 86 LYS A O 1
ATOM 719 N N . PRO A 1 87 ? 8.312 7.411 -14.417 1.00 92.25 87 PRO A N 1
ATOM 720 C CA . PRO A 1 87 ? 9.248 7.761 -15.486 1.00 92.25 87 PRO A CA 1
ATOM 721 C C . PRO A 1 87 ? 10.001 6.545 -16.039 1.00 92.25 87 PRO A C 1
ATOM 723 O O . PRO A 1 87 ? 10.168 6.449 -17.249 1.00 92.25 87 PRO A O 1
ATOM 726 N N . VAL A 1 88 ? 10.390 5.604 -15.169 1.00 89.50 88 VAL A N 1
ATOM 727 C CA . VAL A 1 88 ? 11.081 4.361 -15.555 1.00 89.50 88 VAL A CA 1
ATOM 728 C C . VAL A 1 88 ? 10.169 3.476 -16.399 1.00 89.50 88 VAL A C 1
ATOM 730 O O . VAL A 1 88 ? 10.564 2.995 -17.454 1.00 89.50 88 VAL A O 1
ATOM 733 N N . TYR A 1 89 ? 8.918 3.292 -15.976 1.00 85.56 89 TYR A N 1
ATOM 734 C CA . TYR A 1 89 ? 7.943 2.558 -16.779 1.00 85.56 89 TYR A CA 1
ATOM 735 C C . TYR A 1 89 ? 7.754 3.202 -18.158 1.00 85.56 89 TYR A C 1
ATOM 737 O O . TYR A 1 89 ? 7.789 2.505 -19.168 1.00 85.56 89 TYR A O 1
ATOM 745 N N . LEU A 1 90 ? 7.590 4.530 -18.203 1.00 89.44 90 LEU A N 1
ATOM 746 C CA . LEU A 1 90 ? 7.394 5.265 -19.452 1.00 89.44 90 LEU A CA 1
ATOM 747 C C . LEU A 1 90 ? 8.594 5.151 -20.403 1.00 89.44 90 LEU A C 1
ATOM 749 O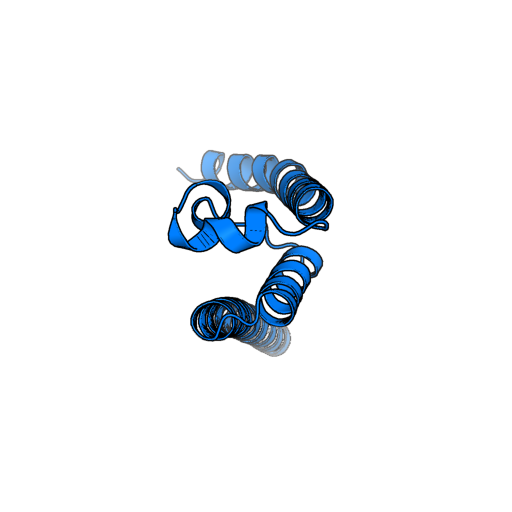 O . LEU A 1 90 ? 8.369 5.066 -21.606 1.00 89.44 90 LEU A O 1
ATOM 753 N N . SER A 1 91 ? 9.835 5.113 -19.902 1.00 90.38 91 SER A N 1
ATOM 754 C CA . SER A 1 91 ? 11.005 4.887 -20.761 1.00 90.38 91 SER A CA 1
ATOM 755 C C . SER A 1 91 ? 11.022 3.469 -21.331 1.00 90.38 91 SER A C 1
ATOM 757 O O . SER A 1 91 ? 11.208 3.304 -22.530 1.00 90.38 91 SER A O 1
ATOM 759 N N . LEU A 1 92 ? 10.733 2.453 -20.509 1.00 86.88 92 LEU A N 1
ATOM 760 C CA . LEU A 1 92 ? 10.711 1.053 -20.949 1.00 86.88 92 LEU A CA 1
ATOM 761 C C . LEU A 1 92 ? 9.658 0.799 -22.037 1.00 86.88 92 LEU A C 1
ATOM 763 O O . LEU A 1 92 ? 9.943 0.138 -23.033 1.00 86.88 92 LEU A O 1
ATOM 767 N N . VAL A 1 93 ? 8.444 1.336 -21.874 1.00 86.06 93 VAL A N 1
ATOM 768 C CA . VAL A 1 93 ? 7.385 1.152 -22.882 1.00 86.06 93 VAL A CA 1
ATOM 769 C C . VAL A 1 93 ? 7.597 2.000 -24.132 1.00 86.06 93 VAL A C 1
ATOM 771 O O . VAL A 1 93 ? 7.152 1.596 -25.197 1.00 86.06 93 VAL A O 1
ATOM 774 N N . ALA A 1 94 ? 8.274 3.149 -24.033 1.00 78.94 94 ALA A N 1
ATOM 775 C CA . ALA A 1 94 ? 8.618 3.963 -25.200 1.00 78.94 94 ALA A CA 1
ATOM 776 C C . ALA A 1 94 ? 9.742 3.338 -26.047 1.00 78.94 94 ALA A C 1
ATOM 778 O O . ALA A 1 94 ? 9.804 3.577 -27.250 1.00 78.94 94 ALA A O 1
ATOM 779 N N . GLU A 1 95 ? 10.619 2.542 -25.431 1.00 65.56 95 GLU A N 1
ATOM 780 C CA . GLU A 1 95 ? 11.700 1.801 -26.097 1.00 65.56 95 GLU A CA 1
ATOM 781 C C . GLU A 1 95 ? 11.244 0.457 -26.692 1.00 65.56 95 GLU A C 1
ATOM 783 O O . GLU A 1 95 ? 12.012 -0.194 -27.401 1.00 65.56 95 GLU A O 1
ATOM 788 N N . THR A 1 96 ? 10.001 0.040 -26.432 1.00 54.34 96 THR A N 1
ATOM 789 C CA . THR A 1 96 ? 9.420 -1.192 -26.981 1.00 54.34 96 THR A CA 1
ATOM 790 C C . THR A 1 96 ? 8.636 -0.853 -28.267 1.00 54.34 96 THR A C 1
ATOM 792 O O . THR A 1 96 ? 7.647 -0.127 -28.158 1.00 54.34 96 THR A O 1
ATOM 795 N N . PRO A 1 97 ? 9.065 -1.306 -29.468 1.00 51.50 97 PRO A N 1
ATOM 796 C CA . PRO A 1 97 ? 8.384 -1.016 -30.736 1.00 51.50 97 PRO A CA 1
ATOM 797 C C . PRO A 1 97 ? 6.994 -1.649 -30.867 1.00 51.50 97 PRO A C 1
ATOM 799 O O . PRO A 1 97 ? 6.780 -2.748 -30.302 1.00 51.50 97 PRO A O 1
#